Protein AF-A0AA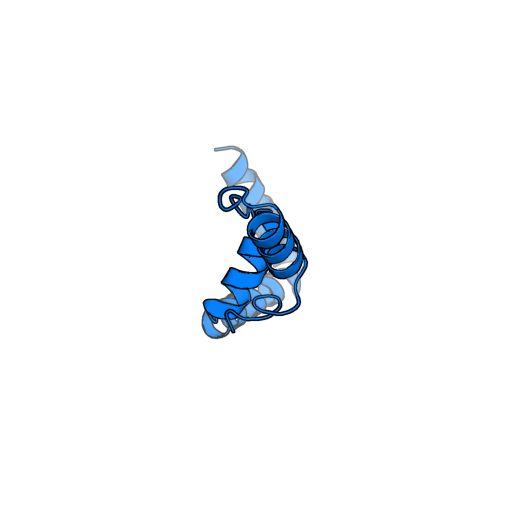47MKT9-F1 (afdb_monomer_lite)

Sequence (79 aa):
MEETGRRNGLVAFVQRKLEEEGVEEAIALHCIIHQQTLCSKCLKFDNVMSVVVKCVNHIRSRVLKHRKFRVFLQEIESA

Radius of gyration: 22.07 Å; chains: 1; bounding box: 41×27×56 Å

Structure (mmCIF, N/CA/C/O backbone):
data_AF-A0AA47MKT9-F1
#
_entry.id   AF-A0AA47MKT9-F1
#
loop_
_atom_site.group_PDB
_atom_site.id
_atom_site.type_symbol
_atom_site.label_atom_id
_atom_site.label_alt_id
_atom_site.label_comp_id
_atom_site.label_asym_id
_atom_site.label_entity_id
_atom_site.label_seq_id
_atom_site.pdbx_PDB_ins_code
_atom_site.Cartn_x
_atom_site.Cartn_y
_atom_site.Cartn_z
_atom_site.occupancy
_atom_site.B_iso_or_equiv
_atom_site.auth_seq_id
_atom_site.auth_comp_id
_atom_site.auth_asym_id
_atom_site.auth_atom_id
_atom_site.pdbx_PDB_model_num
ATOM 1 N N . MET A 1 1 ? 4.007 -10.458 -11.959 1.00 42.44 1 MET A N 1
ATOM 2 C CA . MET A 1 1 ? 3.232 -9.540 -12.830 1.00 42.44 1 MET A CA 1
ATOM 3 C C . MET A 1 1 ? 4.000 -8.231 -12.989 1.00 42.44 1 MET A C 1
ATOM 5 O O . MET A 1 1 ? 3.520 -7.166 -12.632 1.00 42.44 1 MET A O 1
ATOM 9 N N . GLU A 1 2 ? 5.206 -8.319 -13.537 1.00 44.38 2 GLU A N 1
ATOM 10 C CA . GLU A 1 2 ? 6.126 -7.190 -13.741 1.00 44.38 2 GLU A CA 1
ATOM 11 C C . GLU A 1 2 ? 5.869 -6.465 -15.085 1.00 44.38 2 GLU A C 1
ATOM 13 O O . GLU A 1 2 ? 6.716 -5.736 -15.582 1.00 44.38 2 GLU A O 1
ATOM 18 N N . GLU A 1 3 ? 4.723 -6.703 -15.740 1.00 49.94 3 GLU A N 1
ATOM 19 C CA . GLU A 1 3 ? 4.644 -6.571 -17.206 1.00 49.94 3 GLU A CA 1
ATOM 20 C C . GLU A 1 3 ? 3.468 -5.775 -17.777 1.00 49.94 3 GLU A C 1
ATOM 22 O O . GLU A 1 3 ? 3.297 -5.746 -18.997 1.00 49.94 3 GLU A O 1
ATOM 27 N N . THR A 1 4 ? 2.665 -5.071 -16.982 1.00 56.59 4 THR A N 1
ATOM 28 C CA . THR A 1 4 ? 1.700 -4.131 -17.584 1.00 56.59 4 THR A CA 1
ATOM 29 C C . THR A 1 4 ? 2.446 -2.891 -18.080 1.00 56.59 4 THR A C 1
ATOM 31 O O . THR A 1 4 ? 2.567 -1.902 -17.368 1.00 56.59 4 THR A O 1
ATOM 34 N N . GLY A 1 5 ? 2.998 -2.975 -19.294 1.00 62.16 5 GLY A N 1
ATOM 35 C CA . GLY A 1 5 ? 3.628 -1.857 -20.002 1.00 62.16 5 GLY A CA 1
ATOM 36 C C . GLY A 1 5 ? 5.061 -2.084 -20.491 1.00 62.16 5 GLY A C 1
ATOM 37 O O . GLY A 1 5 ? 5.567 -1.237 -21.218 1.00 62.16 5 GLY A O 1
ATOM 38 N N . ARG A 1 6 ? 5.703 -3.221 -20.179 1.00 71.31 6 ARG A N 1
ATOM 39 C CA . ARG A 1 6 ? 7.112 -3.476 -20.557 1.00 71.31 6 ARG A CA 1
ATOM 40 C C . ARG A 1 6 ? 7.365 -3.415 -22.067 1.00 71.31 6 ARG A C 1
ATOM 42 O O . ARG A 1 6 ? 8.439 -3.023 -22.492 1.00 71.31 6 ARG A O 1
ATOM 49 N N . ARG A 1 7 ? 6.372 -3.807 -22.872 1.00 74.75 7 ARG A N 1
ATOM 50 C CA . ARG A 1 7 ? 6.467 -3.812 -24.344 1.00 74.75 7 ARG A CA 1
ATOM 51 C C . ARG A 1 7 ? 5.581 -2.773 -25.037 1.00 74.75 7 ARG A C 1
ATOM 53 O O . ARG A 1 7 ? 5.945 -2.297 -26.106 1.00 74.75 7 ARG A O 1
ATOM 60 N N . ASN A 1 8 ? 4.452 -2.415 -24.417 1.00 82.88 8 ASN A N 1
ATOM 61 C CA . ASN A 1 8 ? 3.405 -1.573 -25.021 1.00 82.88 8 ASN A CA 1
ATOM 62 C C . ASN A 1 8 ? 3.000 -0.380 -24.133 1.00 82.88 8 ASN A C 1
ATOM 64 O O . ASN A 1 8 ? 1.950 0.222 -24.338 1.00 82.88 8 ASN A O 1
ATOM 68 N N . GLY A 1 9 ? 3.761 -0.092 -23.079 1.00 82.31 9 GLY A N 1
ATOM 69 C CA . GLY A 1 9 ? 3.504 1.033 -22.185 1.00 82.31 9 GLY A CA 1
ATOM 70 C C . GLY A 1 9 ? 4.172 2.309 -22.679 1.00 82.31 9 GLY A C 1
ATOM 71 O O . GLY A 1 9 ? 5.066 2.268 -23.520 1.00 82.31 9 GLY A O 1
ATOM 72 N N . LEU A 1 10 ? 3.775 3.444 -22.100 1.00 84.62 10 LEU A N 1
ATOM 73 C CA . LEU A 1 10 ? 4.362 4.751 -22.411 1.00 84.62 10 LEU A CA 1
ATOM 74 C C . LEU A 1 10 ? 5.894 4.736 -22.296 1.00 84.62 10 LEU A C 1
ATOM 76 O O . LEU A 1 10 ? 6.568 5.186 -23.212 1.00 84.62 10 LEU A O 1
ATOM 80 N N . VAL A 1 11 ? 6.430 4.157 -21.214 1.00 85.38 11 VAL A N 1
ATOM 81 C CA . VAL A 1 11 ? 7.883 4.029 -21.003 1.00 85.38 11 VAL A CA 1
ATOM 82 C C . VAL A 1 11 ? 8.540 3.261 -22.153 1.00 85.38 11 VAL A C 1
ATOM 84 O O . VAL A 1 11 ? 9.521 3.735 -22.706 1.00 85.38 11 VAL A O 1
ATOM 87 N N . ALA A 1 12 ? 7.965 2.131 -22.578 1.00 87.06 12 ALA A N 1
ATOM 88 C CA . ALA A 1 12 ? 8.505 1.330 -23.678 1.00 87.06 12 ALA A CA 1
ATOM 89 C C . ALA A 1 12 ? 8.473 2.070 -25.028 1.00 87.06 12 ALA A C 1
ATOM 91 O O . ALA A 1 12 ? 9.388 1.924 -25.834 1.00 87.06 12 ALA A O 1
ATOM 92 N N . PHE A 1 13 ? 7.435 2.875 -25.279 1.00 89.88 13 PHE A N 1
ATOM 93 C CA . PHE A 1 13 ? 7.346 3.690 -26.494 1.00 89.88 13 PHE A CA 1
ATOM 94 C C . PHE A 1 13 ? 8.351 4.838 -26.505 1.00 89.88 13 PHE A C 1
ATOM 96 O O . PHE A 1 13 ? 9.000 5.061 -27.523 1.00 89.88 13 PHE A O 1
ATOM 103 N N . VAL A 1 14 ? 8.483 5.548 -25.382 1.00 90.19 14 VAL A N 1
ATOM 104 C CA . VAL A 1 14 ? 9.458 6.634 -25.238 1.00 90.19 14 VAL A CA 1
ATOM 105 C C . VAL A 1 14 ? 10.872 6.082 -25.383 1.00 90.19 14 VAL A C 1
ATOM 107 O O . VAL A 1 14 ? 11.644 6.624 -26.161 1.00 90.19 14 VAL A O 1
ATOM 110 N N . GLN A 1 15 ? 11.177 4.960 -24.731 1.00 90.25 15 GLN A N 1
ATOM 111 C CA . GLN A 1 15 ? 12.489 4.324 -24.805 1.00 90.25 15 GLN A CA 1
ATOM 112 C C . GLN A 1 15 ? 12.866 3.933 -26.241 1.00 90.25 15 GLN A C 1
ATOM 114 O O . GLN A 1 15 ? 13.937 4.297 -26.711 1.00 90.25 15 GLN A O 1
ATOM 119 N N . ARG A 1 16 ? 11.949 3.296 -26.985 1.00 91.06 16 ARG A N 1
ATOM 120 C CA . ARG A 1 16 ? 12.173 2.962 -28.402 1.00 91.06 16 ARG A CA 1
ATOM 121 C C . ARG A 1 16 ? 12.422 4.205 -29.256 1.00 91.06 16 ARG A C 1
ATOM 123 O O . ARG A 1 16 ? 13.261 4.184 -30.146 1.00 91.06 16 ARG A O 1
ATOM 130 N N . LYS A 1 17 ? 11.694 5.293 -28.991 1.00 92.75 17 LYS A N 1
ATOM 131 C CA . LYS A 1 17 ? 11.891 6.558 -29.705 1.00 92.75 17 LYS A CA 1
ATOM 132 C C . LYS A 1 17 ? 13.250 7.191 -29.412 1.00 92.75 17 LYS A C 1
ATOM 134 O O . LYS A 1 17 ? 13.845 7.747 -30.321 1.00 92.75 17 LYS A O 1
ATOM 139 N N . LEU A 1 18 ? 13.743 7.089 -28.180 1.00 93.19 18 LEU A N 1
ATOM 140 C CA . LEU A 1 18 ? 15.082 7.562 -27.824 1.00 93.19 18 LEU A CA 1
ATOM 141 C C . LEU A 1 18 ? 16.170 6.731 -28.513 1.00 93.19 18 LEU A C 1
ATOM 143 O O . LEU A 1 18 ? 17.101 7.306 -29.068 1.00 93.19 18 LEU A O 1
ATOM 147 N N . GLU A 1 19 ? 16.003 5.405 -28.561 1.00 91.81 19 GLU A N 1
ATOM 148 C CA . GLU A 1 19 ? 16.894 4.501 -29.302 1.00 91.81 19 GLU A CA 1
ATOM 149 C C . GLU A 1 19 ? 16.939 4.835 -30.804 1.00 91.81 19 GLU A C 1
ATOM 151 O O . GLU A 1 19 ? 18.021 4.885 -31.387 1.00 91.81 19 GLU A O 1
ATOM 156 N N . GLU A 1 20 ? 15.785 5.105 -31.430 1.00 94.75 20 GLU A N 1
ATOM 157 C CA . GLU A 1 20 ? 15.686 5.516 -32.843 1.00 94.75 20 GLU A CA 1
ATOM 158 C C . GLU A 1 20 ? 16.434 6.830 -33.136 1.00 94.75 20 GLU A C 1
ATOM 160 O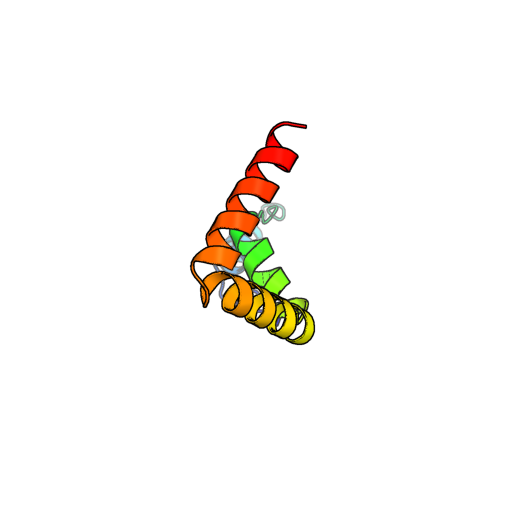 O . GLU A 1 20 ? 17.012 6.979 -34.211 1.00 94.75 20 GLU A O 1
ATOM 165 N N . GLU A 1 21 ? 16.449 7.766 -32.185 1.00 94.88 21 GLU A N 1
ATOM 166 C CA . GLU A 1 21 ? 17.111 9.074 -32.304 1.00 94.88 21 GLU A CA 1
ATOM 167 C C . GLU A 1 21 ? 18.582 9.048 -31.830 1.00 94.88 21 GLU A C 1
ATOM 169 O O . GLU A 1 21 ? 19.255 10.079 -31.827 1.00 94.88 21 GLU A O 1
ATOM 174 N N . GLY A 1 22 ? 19.104 7.885 -31.417 1.00 93.81 22 GLY A N 1
ATOM 175 C CA . GLY A 1 22 ? 20.472 7.745 -30.905 1.00 93.81 22 GLY A CA 1
ATOM 176 C C . GLY A 1 22 ? 20.711 8.452 -29.565 1.00 93.81 22 GLY A C 1
ATOM 177 O O . GLY A 1 22 ? 21.848 8.803 -29.246 1.00 93.81 22 GLY A O 1
ATOM 178 N N . VAL A 1 23 ? 19.648 8.685 -28.793 1.00 93.00 23 VAL A N 1
ATOM 179 C CA . VAL A 1 23 ? 19.697 9.313 -27.470 1.00 93.00 23 VAL A CA 1
ATOM 180 C C . VAL A 1 23 ? 19.909 8.240 -26.400 1.00 93.00 23 VAL A C 1
ATOM 182 O O . VAL A 1 23 ? 19.388 7.131 -26.500 1.00 93.00 23 VAL A O 1
ATOM 185 N N . GLU A 1 24 ? 20.682 8.573 -25.365 1.00 88.19 24 GLU A N 1
ATOM 186 C CA . GLU A 1 24 ? 20.925 7.690 -24.221 1.00 88.19 24 GLU A CA 1
ATOM 187 C C . GLU A 1 24 ? 19.622 7.344 -23.470 1.00 88.19 24 GLU A C 1
ATOM 189 O O . GLU A 1 24 ? 18.639 8.089 -23.500 1.00 88.19 24 GLU A O 1
ATOM 194 N N . GLU A 1 25 ? 19.608 6.188 -22.801 1.00 84.56 25 GLU A N 1
ATOM 195 C CA . GLU A 1 25 ? 18.431 5.663 -22.107 1.00 84.56 25 GLU A CA 1
ATOM 196 C C . GLU A 1 25 ? 17.885 6.633 -21.046 1.00 84.56 25 GLU A C 1
ATOM 198 O O . GLU A 1 25 ? 18.619 7.179 -20.220 1.00 84.56 25 GLU A O 1
ATOM 203 N N . ALA A 1 26 ? 16.563 6.830 -21.045 1.00 81.88 26 ALA A N 1
ATOM 204 C CA . ALA A 1 26 ? 15.913 7.706 -20.082 1.00 81.88 26 ALA A CA 1
ATOM 205 C C . ALA A 1 26 ? 15.629 6.991 -18.758 1.00 81.88 26 ALA A C 1
ATOM 207 O O . ALA A 1 26 ? 15.176 5.848 -18.709 1.00 81.88 26 ALA A O 1
ATOM 208 N N . ILE A 1 27 ? 15.782 7.724 -17.654 1.00 82.69 27 ILE A N 1
ATOM 209 C CA . ILE A 1 27 ? 15.389 7.232 -16.334 1.00 82.69 27 ILE A CA 1
ATOM 210 C C . ILE A 1 27 ? 13.861 7.242 -16.227 1.00 82.69 27 ILE A C 1
ATOM 212 O O . ILE A 1 27 ? 13.222 8.293 -16.140 1.00 82.69 27 ILE A O 1
ATOM 216 N N . ALA A 1 28 ? 13.265 6.053 -16.169 1.00 79.75 28 ALA A N 1
ATOM 217 C CA . ALA A 1 28 ? 11.840 5.891 -15.922 1.00 79.75 28 ALA A CA 1
ATOM 218 C C . ALA A 1 28 ? 11.520 6.047 -14.425 1.00 79.75 28 ALA A C 1
ATOM 220 O O . ALA A 1 28 ? 11.621 5.105 -13.637 1.00 79.75 28 ALA A O 1
ATOM 221 N N . LEU A 1 29 ? 11.088 7.242 -14.023 1.00 78.25 29 LEU A N 1
ATOM 222 C CA . LEU A 1 29 ? 10.560 7.478 -12.680 1.00 78.25 29 LEU A CA 1
ATOM 223 C C . LEU A 1 29 ? 9.061 7.169 -12.648 1.00 78.25 29 LEU A C 1
ATOM 225 O O . LEU A 1 29 ? 8.240 7.870 -13.239 1.00 78.25 29 LEU A O 1
ATOM 229 N N . HIS A 1 30 ? 8.680 6.122 -11.921 1.00 73.12 30 HIS A N 1
ATOM 230 C CA . HIS A 1 30 ? 7.276 5.885 -11.597 1.00 73.12 30 HIS A CA 1
ATOM 231 C C . HIS A 1 30 ? 6.856 6.779 -10.431 1.00 73.12 30 HIS A C 1
ATOM 233 O O . HIS A 1 30 ? 7.601 6.932 -9.464 1.00 73.12 30 HIS A O 1
ATOM 239 N N . CYS A 1 31 ? 5.642 7.334 -10.473 1.00 84.44 31 CYS A N 1
ATOM 240 C CA . CYS A 1 31 ? 5.132 8.030 -9.297 1.00 84.44 31 CYS A CA 1
ATOM 241 C C . CYS A 1 31 ? 4.989 7.043 -8.124 1.00 84.44 31 CYS A C 1
ATOM 243 O O . CYS A 1 31 ? 4.627 5.875 -8.313 1.00 84.44 31 CYS A O 1
ATOM 245 N N . ILE A 1 32 ? 5.245 7.522 -6.905 1.00 86.38 32 ILE A N 1
ATOM 246 C CA . ILE A 1 32 ? 5.207 6.705 -5.683 1.00 86.38 32 ILE A CA 1
ATOM 247 C C . ILE A 1 32 ? 3.871 5.958 -5.522 1.00 86.38 32 ILE A C 1
ATOM 249 O O . ILE A 1 32 ? 3.845 4.811 -5.087 1.00 86.38 32 ILE A O 1
ATOM 253 N N . ILE A 1 33 ? 2.764 6.561 -5.967 1.00 83.06 33 ILE A N 1
ATOM 254 C CA . ILE A 1 33 ? 1.418 5.971 -5.913 1.00 83.06 33 ILE A CA 1
ATOM 255 C C . ILE A 1 33 ? 1.317 4.729 -6.815 1.00 83.06 33 ILE A C 1
ATOM 257 O O . ILE A 1 33 ? 0.766 3.698 -6.411 1.00 83.06 33 ILE A O 1
ATOM 261 N N . HIS A 1 34 ? 1.876 4.789 -8.029 1.00 79.25 34 HIS A N 1
ATOM 262 C CA . HIS A 1 34 ? 1.935 3.630 -8.922 1.00 79.25 34 HIS A CA 1
ATOM 263 C C . HIS A 1 34 ? 2.810 2.522 -8.331 1.00 79.25 34 HIS A C 1
ATOM 265 O O . HIS A 1 34 ? 2.406 1.359 -8.354 1.00 79.25 34 HIS A O 1
ATOM 271 N N . GLN A 1 35 ? 3.965 2.869 -7.754 1.00 81.69 35 GLN A N 1
ATOM 272 C CA . GLN A 1 35 ? 4.854 1.896 -7.111 1.00 81.69 35 GLN A CA 1
ATOM 273 C C . GLN A 1 35 ? 4.175 1.202 -5.929 1.00 81.69 35 GLN A C 1
ATOM 275 O O . GLN A 1 35 ? 4.220 -0.020 -5.836 1.00 81.69 35 GLN A O 1
ATOM 280 N N . GLN A 1 36 ? 3.487 1.949 -5.066 1.00 84.12 36 GLN A N 1
ATOM 281 C CA . GLN A 1 36 ? 2.739 1.395 -3.935 1.00 84.12 36 GLN A CA 1
ATOM 282 C C . GLN A 1 36 ? 1.627 0.443 -4.395 1.00 84.12 36 GLN A C 1
ATOM 284 O O . GLN A 1 36 ? 1.475 -0.648 -3.846 1.00 84.12 36 GLN A O 1
ATOM 289 N N . THR A 1 37 ? 0.888 0.819 -5.443 1.00 83.88 37 THR A N 1
ATOM 290 C CA . THR A 1 37 ? -0.177 -0.016 -6.024 1.00 83.88 37 THR A CA 1
ATOM 291 C C . THR A 1 37 ? 0.375 -1.291 -6.664 1.00 83.88 37 THR A C 1
ATOM 293 O O . THR A 1 37 ? -0.254 -2.346 -6.607 1.00 83.88 37 THR A O 1
ATOM 296 N N . LEU A 1 38 ? 1.547 -1.218 -7.295 1.00 81.44 38 LEU A N 1
ATOM 297 C CA . LEU A 1 38 ? 2.215 -2.390 -7.853 1.00 81.44 38 LEU A CA 1
ATOM 298 C C . LEU A 1 38 ? 2.759 -3.297 -6.740 1.00 81.44 38 LEU A C 1
ATOM 300 O O . LEU A 1 38 ? 2.556 -4.509 -6.764 1.00 81.44 38 LEU A O 1
ATOM 304 N N . CYS A 1 39 ? 3.395 -2.697 -5.736 1.00 83.50 39 CYS A N 1
ATOM 305 C CA . CYS A 1 39 ? 3.969 -3.379 -4.586 1.00 83.50 39 CYS A CA 1
ATOM 306 C C . CYS A 1 39 ? 2.906 -4.165 -3.803 1.00 83.50 39 CYS A C 1
ATOM 308 O O . CYS A 1 39 ? 3.119 -5.334 -3.486 1.00 83.50 39 CYS A O 1
ATOM 310 N N . SER A 1 40 ? 1.720 -3.586 -3.584 1.00 80.38 40 SER A N 1
ATOM 311 C CA . SER A 1 40 ? 0.617 -4.274 -2.899 1.00 80.38 40 SER A CA 1
ATOM 312 C C . SER A 1 40 ? 0.125 -5.521 -3.646 1.00 80.38 40 SER A C 1
ATOM 314 O O . SER A 1 40 ? -0.219 -6.516 -3.009 1.00 80.38 40 SER A O 1
ATOM 316 N N . LYS A 1 41 ? 0.156 -5.510 -4.987 1.00 79.06 41 LYS A N 1
ATOM 317 C CA . LYS A 1 41 ? -0.178 -6.675 -5.825 1.00 79.06 41 LYS A CA 1
ATOM 318 C C . LYS A 1 41 ? 0.906 -7.753 -5.794 1.00 79.06 41 LYS A C 1
ATOM 320 O O . LYS A 1 41 ? 0.589 -8.936 -5.894 1.00 79.06 41 LYS A O 1
ATOM 325 N N . CYS A 1 42 ? 2.173 -7.363 -5.676 1.00 83.31 42 CYS A N 1
ATOM 326 C CA . CYS A 1 42 ? 3.298 -8.297 -5.643 1.00 83.31 42 CYS A CA 1
ATOM 327 C C . CYS A 1 42 ? 3.481 -8.956 -4.271 1.00 83.31 42 CYS A C 1
ATOM 329 O O . CYS A 1 42 ? 3.712 -10.160 -4.204 1.00 83.31 42 CYS A O 1
ATOM 331 N N . LEU A 1 43 ? 3.351 -8.192 -3.183 1.00 83.19 43 LEU A N 1
ATOM 332 C CA . LEU A 1 43 ? 3.655 -8.654 -1.825 1.00 83.19 43 LEU A CA 1
ATOM 333 C C . LEU A 1 43 ? 2.565 -9.530 -1.182 1.00 83.19 43 LEU A C 1
ATOM 335 O O . LEU A 1 43 ? 2.758 -9.973 -0.056 1.00 83.19 43 LEU A O 1
ATOM 3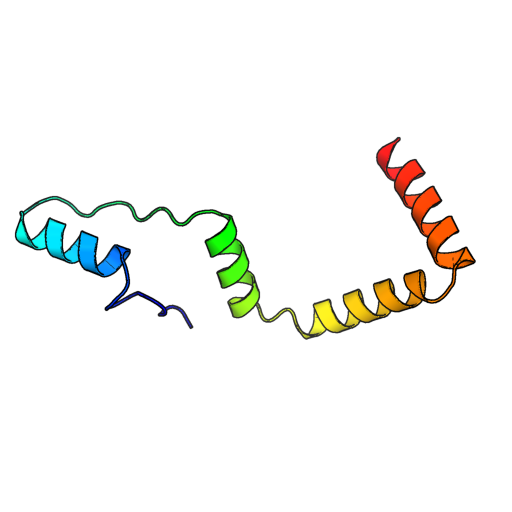39 N N . LYS A 1 44 ? 1.452 -9.811 -1.882 1.00 78.75 44 LYS A N 1
ATOM 340 C CA . LYS A 1 44 ? 0.340 -10.684 -1.439 1.00 78.75 44 LYS A CA 1
ATOM 341 C C . LYS A 1 44 ? 0.045 -10.577 0.065 1.00 78.75 44 LYS A C 1
ATOM 343 O O . LYS A 1 44 ? 0.232 -11.522 0.826 1.00 78.75 44 LYS A O 1
ATOM 348 N N . PHE A 1 45 ? -0.471 -9.427 0.489 1.00 85.00 45 PHE A N 1
ATOM 349 C CA . PHE A 1 45 ? -0.839 -9.180 1.887 1.00 85.00 45 PHE A CA 1
ATOM 350 C C . PHE A 1 45 ? -2.191 -9.785 2.299 1.00 85.00 45 PHE A C 1
ATOM 352 O O . PHE A 1 45 ? -2.734 -9.395 3.328 1.00 85.00 45 PHE A O 1
ATOM 359 N N . ASP A 1 46 ? -2.770 -10.712 1.533 1.00 86.31 46 ASP A N 1
ATOM 360 C CA . ASP A 1 46 ? -4.139 -11.206 1.749 1.00 86.31 46 ASP A CA 1
ATOM 361 C C . ASP A 1 46 ? -4.358 -11.767 3.164 1.00 86.31 46 ASP A C 1
ATOM 363 O O . ASP A 1 46 ? -5.385 -11.511 3.797 1.00 86.31 46 ASP A O 1
ATOM 367 N N . ASN A 1 47 ? -3.368 -12.485 3.701 1.00 89.12 47 ASN A N 1
ATOM 368 C CA . ASN A 1 47 ? -3.399 -13.023 5.061 1.00 89.12 47 ASN A CA 1
ATOM 369 C C . ASN A 1 47 ? -3.403 -11.910 6.124 1.00 89.12 47 ASN A C 1
ATOM 371 O O . ASN A 1 47 ? -4.204 -11.958 7.058 1.00 89.12 47 ASN A O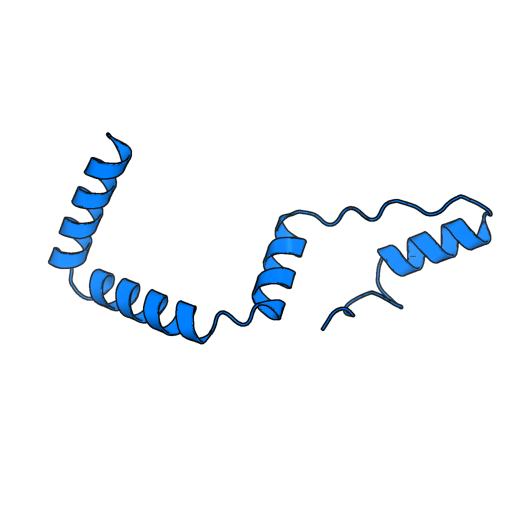 1
ATOM 375 N N . VAL A 1 48 ? -2.554 -10.890 5.965 1.00 90.44 48 VAL A N 1
ATOM 376 C CA . VAL A 1 48 ? -2.467 -9.741 6.878 1.00 90.44 48 VAL A CA 1
ATOM 377 C C . VAL A 1 48 ? -3.728 -8.886 6.772 1.00 90.44 48 VAL A C 1
ATOM 379 O O . VAL A 1 48 ? -4.373 -8.596 7.779 1.00 90.44 48 VAL A O 1
ATOM 382 N N . MET A 1 49 ? -4.136 -8.539 5.551 1.00 91.12 49 MET A N 1
ATOM 383 C CA . MET A 1 49 ? -5.311 -7.715 5.281 1.00 91.12 49 MET A CA 1
ATOM 384 C C . MET A 1 49 ? -6.598 -8.376 5.769 1.00 91.12 49 MET A C 1
ATOM 386 O O . MET A 1 49 ? -7.461 -7.683 6.299 1.00 91.12 49 MET A O 1
ATOM 390 N N . SER A 1 50 ? -6.717 -9.704 5.683 1.00 94.38 50 SER A N 1
ATOM 391 C CA . SER A 1 50 ? -7.853 -10.438 6.254 1.00 94.38 50 SER A CA 1
ATOM 392 C C . SER A 1 50 ? -7.994 -10.198 7.761 1.00 94.38 50 SER A C 1
ATOM 394 O O . SER A 1 50 ? -9.096 -9.929 8.247 1.00 94.38 50 SER A O 1
ATOM 396 N N . VAL A 1 51 ? -6.885 -10.228 8.509 1.00 95.94 51 VAL A N 1
ATOM 397 C CA . VAL A 1 51 ? -6.891 -9.944 9.953 1.00 95.94 51 VAL A CA 1
ATOM 398 C C . VAL A 1 51 ? -7.184 -8.468 10.215 1.00 95.94 51 VAL A C 1
ATOM 400 O O . VAL A 1 51 ? -8.068 -8.158 11.014 1.00 95.94 51 VAL A O 1
ATOM 403 N N . VAL A 1 52 ? -6.508 -7.555 9.510 1.00 94.75 52 VAL A N 1
ATOM 404 C CA . VAL A 1 52 ? -6.690 -6.102 9.673 1.00 94.75 52 VAL A CA 1
ATOM 405 C C . VAL A 1 52 ? -8.144 -5.700 9.430 1.00 94.75 52 VAL A C 1
ATOM 407 O O . VAL A 1 52 ? -8.750 -5.037 10.272 1.00 94.75 52 VAL A O 1
ATOM 410 N N . VAL A 1 53 ? -8.744 -6.156 8.327 1.00 95.62 53 VAL A N 1
ATOM 411 C CA . VAL A 1 53 ? -10.141 -5.859 7.980 1.00 95.62 53 VAL A CA 1
ATOM 412 C C . VAL A 1 53 ? -11.095 -6.401 9.043 1.00 95.62 53 VAL A C 1
ATOM 414 O O . VAL A 1 53 ? -12.002 -5.682 9.466 1.00 95.62 53 VAL A O 1
ATOM 417 N N . LYS A 1 54 ? -10.884 -7.630 9.536 1.00 96.88 54 LYS A N 1
ATOM 418 C CA . LYS A 1 54 ? -11.697 -8.193 10.629 1.00 96.88 54 LYS A CA 1
ATOM 419 C C . LYS A 1 54 ? -11.602 -7.350 11.900 1.00 96.88 54 LYS A C 1
ATOM 421 O O . LYS A 1 54 ? -12.637 -7.038 12.489 1.00 96.88 54 LYS A O 1
ATOM 426 N N . CYS A 1 55 ? -10.398 -6.945 12.300 1.00 95.56 55 CYS A N 1
ATOM 427 C CA . CYS A 1 55 ? -10.182 -6.104 13.477 1.00 95.56 55 CYS A CA 1
ATOM 428 C C . CYS A 1 55 ? -10.872 -4.741 13.339 1.00 95.56 55 CYS A C 1
ATOM 430 O O . CYS A 1 55 ? -11.634 -4.338 14.222 1.00 95.56 55 CYS A O 1
ATOM 432 N N . VAL A 1 56 ? -10.678 -4.057 12.210 1.00 94.56 56 VAL A N 1
ATOM 433 C CA . VAL A 1 56 ? -11.304 -2.754 11.941 1.00 94.56 56 VAL A CA 1
ATOM 434 C C . VAL A 1 56 ? -12.828 -2.874 11.937 1.00 94.56 56 VAL A C 1
ATOM 436 O O . VAL A 1 56 ? -13.510 -2.087 12.596 1.00 94.56 56 VAL A O 1
ATOM 439 N N . ASN A 1 57 ? -13.379 -3.890 11.270 1.00 96.38 57 ASN A N 1
ATOM 440 C CA . ASN A 1 57 ? -14.821 -4.130 11.249 1.00 96.38 57 ASN A CA 1
ATOM 441 C C . ASN A 1 57 ? -15.369 -4.430 12.646 1.00 96.38 57 ASN A C 1
ATOM 443 O O . ASN A 1 57 ? -16.426 -3.920 13.015 1.00 96.38 57 ASN A O 1
ATOM 447 N N . HIS A 1 58 ? -14.637 -5.187 13.464 1.00 95.31 58 HIS A N 1
ATOM 448 C CA . HIS A 1 58 ? -15.022 -5.457 14.844 1.00 95.31 58 HIS A CA 1
ATOM 449 C C . HIS A 1 58 ? -15.107 -4.175 15.685 1.00 95.31 58 HIS A C 1
ATOM 451 O O . HIS A 1 58 ? -16.097 -3.970 16.392 1.00 95.31 58 HIS A O 1
ATOM 457 N N . ILE A 1 59 ? -14.115 -3.286 15.570 1.00 95.56 59 ILE A N 1
ATOM 458 C CA . ILE A 1 59 ? -14.102 -1.983 16.253 1.00 95.56 59 ILE A CA 1
ATOM 459 C C . ILE A 1 59 ? -15.270 -1.114 15.769 1.00 95.56 59 ILE A C 1
ATOM 461 O O . ILE A 1 59 ? -15.994 -0.545 16.586 1.00 95.56 59 ILE A O 1
ATOM 465 N N . ARG A 1 60 ? -15.486 -1.041 14.450 1.00 93.62 60 ARG A N 1
ATOM 466 C CA . ARG A 1 60 ? -16.537 -0.215 13.831 1.00 93.62 60 ARG A CA 1
ATOM 467 C C . ARG A 1 60 ? -17.953 -0.723 14.101 1.00 93.62 60 ARG A C 1
ATOM 469 O O . ARG A 1 60 ? -18.867 0.085 14.200 1.00 93.62 60 ARG A O 1
ATOM 476 N N . SER A 1 61 ? -18.142 -2.034 14.258 1.00 96.06 61 SER A N 1
ATOM 477 C CA . SER A 1 61 ? -19.467 -2.648 14.446 1.00 96.06 61 SER A CA 1
ATOM 478 C C . SER A 1 61 ? -20.178 -2.237 15.741 1.00 96.06 61 SER A C 1
ATOM 480 O O . SER A 1 61 ? -21.385 -2.432 15.872 1.00 96.06 61 SER A O 1
ATOM 482 N N . ARG A 1 62 ? -19.451 -1.692 16.727 1.00 94.62 62 ARG A N 1
ATOM 483 C CA . ARG A 1 62 ? -20.000 -1.305 18.032 1.00 94.62 62 ARG A CA 1
ATOM 484 C C . ARG A 1 62 ? -19.634 0.140 18.348 1.00 94.62 62 ARG A C 1
ATOM 486 O O . ARG A 1 62 ? -18.465 0.449 18.561 1.00 94.62 62 ARG A O 1
ATOM 493 N N . VAL A 1 63 ? -20.647 0.996 18.491 1.00 93.69 63 VAL A N 1
ATOM 494 C CA . VAL A 1 63 ? -20.494 2.443 18.750 1.00 93.69 63 VAL A CA 1
ATOM 495 C C . VAL A 1 63 ? -19.555 2.733 19.927 1.00 93.69 63 VAL A C 1
ATOM 497 O O . VAL A 1 63 ? -18.651 3.556 19.807 1.00 93.69 63 VAL A O 1
ATOM 500 N N . LEU A 1 64 ? -19.706 2.014 21.046 1.00 95.88 64 LEU A N 1
ATOM 501 C CA . LEU A 1 64 ? -18.842 2.196 22.219 1.00 95.88 64 LEU A CA 1
ATOM 502 C C . LEU A 1 64 ? -17.378 1.821 21.951 1.00 95.88 64 LEU A C 1
ATOM 504 O O . LEU A 1 64 ? -16.484 2.535 22.400 1.00 95.88 64 LEU A O 1
ATOM 508 N N . LYS A 1 65 ? -17.119 0.731 21.213 1.00 93.12 65 LYS A N 1
ATOM 509 C CA . LYS A 1 65 ? -15.751 0.316 20.855 1.00 93.12 65 LYS A CA 1
ATOM 510 C C . LYS A 1 65 ? -15.106 1.344 19.939 1.00 93.12 65 LYS A C 1
ATOM 512 O O . LYS A 1 65 ? -13.980 1.755 20.188 1.00 93.12 65 LYS A O 1
ATOM 517 N N . HIS A 1 66 ? -15.849 1.806 18.937 1.00 94.62 66 HIS A N 1
ATOM 518 C CA . HIS A 1 66 ? -15.386 2.840 18.027 1.00 94.62 66 HIS A CA 1
ATOM 519 C C . HIS A 1 66 ? -15.042 4.141 18.766 1.00 94.62 66 HIS A C 1
ATOM 521 O O . HIS A 1 66 ? -13.960 4.684 18.561 1.00 94.62 66 HIS A O 1
ATOM 527 N N . ARG A 1 67 ? -15.912 4.609 19.675 1.00 96.50 67 ARG A N 1
ATOM 528 C CA . ARG A 1 67 ? -15.654 5.820 20.471 1.00 96.50 67 ARG A CA 1
ATOM 529 C C . ARG A 1 67 ? -14.409 5.675 21.348 1.00 96.50 67 ARG A C 1
ATOM 531 O O . ARG A 1 67 ? -13.569 6.564 21.323 1.00 96.50 67 ARG A O 1
ATOM 538 N N . LYS A 1 68 ? -14.271 4.565 22.085 1.00 95.62 68 LYS A N 1
ATOM 539 C CA . LYS A 1 68 ? -13.089 4.311 22.930 1.00 95.62 68 LYS A CA 1
ATOM 540 C C . LYS A 1 68 ? -11.801 4.255 22.111 1.00 95.62 68 LYS A C 1
ATOM 542 O O . LYS A 1 68 ? -10.816 4.865 22.495 1.00 95.62 68 LYS A O 1
ATOM 547 N N . PHE A 1 69 ? -11.832 3.574 20.968 1.00 94.75 69 PHE A N 1
ATOM 548 C CA . PHE A 1 69 ? -10.680 3.499 20.075 1.00 94.75 69 PHE A CA 1
ATOM 549 C C . PHE A 1 69 ? -10.282 4.876 19.532 1.00 94.75 69 PHE A C 1
ATOM 551 O O . PHE A 1 69 ? -9.102 5.190 19.485 1.00 94.75 69 PHE A O 1
ATOM 558 N N . ARG A 1 70 ? -11.251 5.732 19.181 1.00 95.00 70 ARG A N 1
ATOM 559 C CA . ARG A 1 70 ? -10.956 7.109 18.760 1.00 95.00 70 ARG A CA 1
ATOM 560 C C . ARG A 1 70 ? -10.290 7.941 19.854 1.00 95.00 70 ARG A C 1
ATOM 562 O O . ARG A 1 70 ? -9.363 8.670 19.537 1.00 95.00 70 ARG A O 1
ATOM 569 N N . VAL A 1 71 ? -10.754 7.832 21.100 1.00 96.06 71 VAL A N 1
ATOM 570 C CA . VAL A 1 71 ? -10.132 8.532 22.239 1.00 96.06 71 VAL A CA 1
ATOM 571 C C . VAL A 1 71 ? -8.693 8.057 22.430 1.00 96.06 71 VAL A C 1
ATOM 573 O O . VAL A 1 71 ? -7.789 8.876 22.481 1.00 96.06 71 VAL A O 1
ATOM 576 N N . PHE A 1 72 ? -8.471 6.743 22.411 1.00 95.19 72 PHE A N 1
ATOM 577 C CA . PHE A 1 72 ? -7.129 6.165 22.489 1.00 95.19 72 PHE A CA 1
ATOM 578 C C . PHE A 1 72 ? -6.188 6.674 21.383 1.00 95.19 72 PHE A C 1
ATOM 580 O O . PHE A 1 72 ? -5.035 6.990 21.651 1.00 95.19 72 PHE A O 1
ATOM 587 N N . LEU A 1 73 ? -6.671 6.795 20.140 1.00 94.94 73 LEU A N 1
ATOM 588 C CA . LEU A 1 73 ? -5.865 7.357 19.049 1.00 94.94 73 LEU A CA 1
ATOM 589 C C . LEU A 1 73 ? -5.492 8.827 19.298 1.00 94.94 73 LEU A C 1
ATOM 591 O O . LEU A 1 73 ? -4.353 9.205 19.053 1.00 94.94 73 LEU A O 1
ATOM 595 N N . GLN A 1 74 ? -6.420 9.634 19.822 1.00 95.75 74 GLN A N 1
ATOM 596 C CA . GLN A 1 74 ? -6.150 11.034 20.172 1.00 95.75 74 GLN A CA 1
ATOM 597 C C . GLN A 1 74 ? -5.102 11.158 21.283 1.00 95.75 74 GLN A C 1
ATOM 599 O O . GLN A 1 74 ? -4.263 12.052 21.231 1.00 95.75 74 GLN A O 1
ATOM 604 N N . GLU A 1 75 ? -5.138 10.263 22.272 1.00 96.31 75 GLU A N 1
ATOM 605 C CA . GLU A 1 75 ? -4.137 10.203 23.341 1.00 96.31 75 GLU A CA 1
ATOM 606 C C . GLU A 1 75 ? -2.742 9.873 22.791 1.00 96.31 75 GLU A C 1
ATOM 608 O O . GLU A 1 75 ? -1.779 10.515 23.194 1.00 96.31 75 GLU A O 1
ATOM 613 N N . ILE A 1 76 ? -2.633 8.937 21.837 1.00 96.62 76 ILE A N 1
ATOM 614 C CA . ILE A 1 76 ? -1.353 8.609 21.181 1.00 96.62 76 ILE A CA 1
ATOM 615 C C . ILE A 1 76 ? -0.823 9.787 20.366 1.00 96.62 76 ILE A C 1
ATOM 617 O O . ILE A 1 76 ? 0.359 10.090 20.442 1.00 96.62 76 ILE A O 1
ATOM 621 N N . GLU A 1 77 ? -1.671 10.434 19.566 1.00 92.06 77 GLU A N 1
ATOM 622 C CA . GLU A 1 77 ? -1.259 11.558 18.711 1.00 92.06 77 GLU A CA 1
ATOM 623 C C . GLU A 1 77 ? -0.852 12.805 19.514 1.00 92.06 77 GLU A C 1
ATOM 625 O O . GLU A 1 77 ? -0.206 13.699 18.973 1.00 92.06 77 GLU A O 1
ATOM 630 N N . SER A 1 78 ? -1.239 12.870 20.790 1.00 88.06 78 SER A N 1
ATOM 631 C CA . SER A 1 78 ? -0.901 13.967 21.703 1.00 88.06 78 SER A CA 1
ATOM 632 C C . SER A 1 78 ? 0.352 13.695 22.550 1.00 88.06 78 SER A C 1
ATOM 634 O O . SER A 1 78 ? 0.710 14.552 23.360 1.00 88.06 78 SER A O 1
ATOM 636 N N . ALA A 1 79 ? 0.972 12.518 22.408 1.00 69.31 79 ALA A N 1
ATOM 637 C CA . ALA A 1 79 ? 2.179 12.09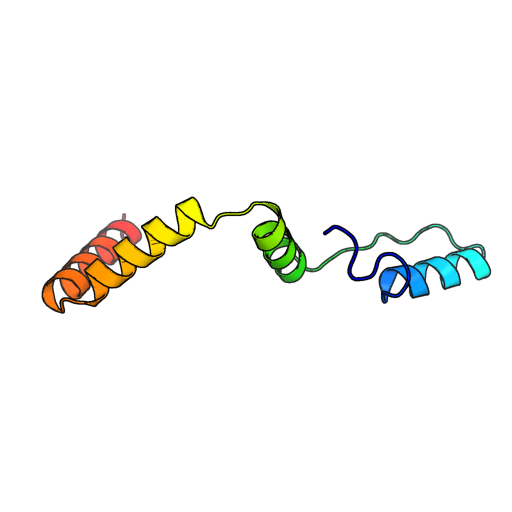1 23.119 1.00 69.31 79 ALA 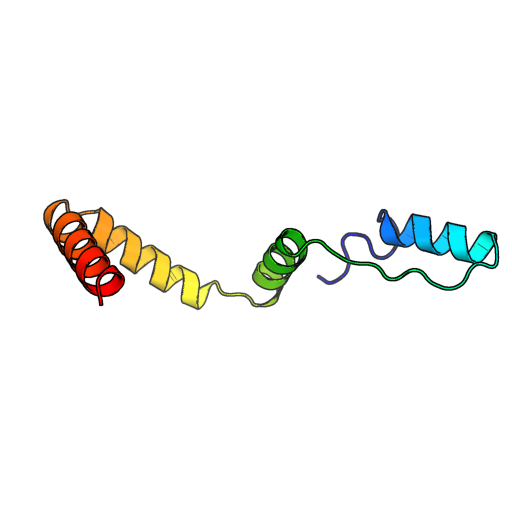A CA 1
ATOM 638 C C . ALA A 1 79 ? 3.436 12.289 22.259 1.00 69.31 79 ALA A C 1
ATOM 640 O O . ALA A 1 79 ? 4.475 12.666 22.847 1.00 69.31 79 ALA A O 1
#

Secondary structure (DSSP, 8-state):
---SSTTTSHHHHHHHHHHHTTPPPP-----HHHHHHHHHHHTT-HHHHHHHHHHHHHHHTSHHHHHHHHHHHHHHHT-

Organism: Merluccius polli (NCBI:txid89951)

pLDDT: mean 86.39, std 11.52, range [42.44, 96.88]

Foldseek 3Di:
DPDPACCPHPLNVVQVVCVVVVHDGDDDDDDPVVVVVVCCVVVVCVVVVVVVVVVVCVQVVDPVSVVVVVVVVVVVVVD